Protein AF-U3U4C0-F1 (afdb_monomer_lite)

Radius of gyration: 22.83 Å; chains: 1; bounding box: 64×23×50 Å

Sequence (80 aa):
MFGRAERKAMALVDRALQAPEYQERIAGPAQDEEFVLSHADNVEAAGFVSHLKLPHYVDFQAELELLQRLRQQHQEQNNE

Foldseek 3Di:
DPDPPVPCVVVVLVVLCCCVVVVHDCPDQSNDPCSCVVPVPPVVVVVVVVCVVPDPPVVVVVVVVVVVVVVVVVVVVVVD

Structure (mmCIF, N/CA/C/O backbon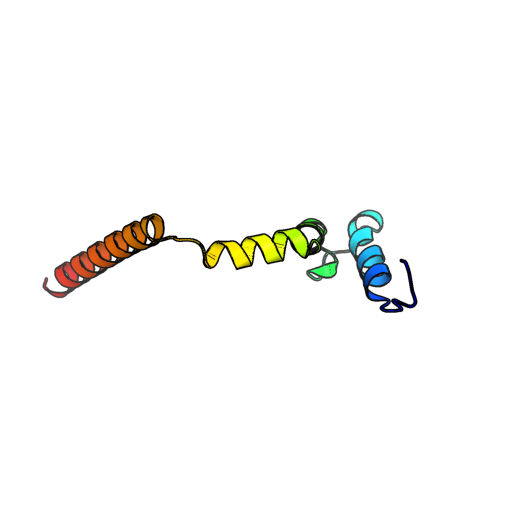e):
data_AF-U3U4C0-F1
#
_entry.id   AF-U3U4C0-F1
#
loop_
_atom_site.group_PDB
_atom_site.id
_atom_site.type_symbol
_atom_site.label_atom_id
_atom_site.label_alt_id
_atom_site.label_comp_id
_atom_site.label_asym_id
_atom_site.label_entity_id
_atom_site.label_seq_id
_atom_site.pdbx_PDB_ins_code
_atom_site.Cartn_x
_atom_site.Cartn_y
_atom_site.Cartn_z
_atom_site.occupancy
_atom_site.B_iso_or_equiv
_atom_site.auth_seq_id
_atom_site.auth_comp_id
_atom_site.auth_asym_id
_atom_site.auth_atom_id
_atom_site.pdbx_PDB_model_num
ATOM 1 N N . MET A 1 1 ? 23.852 3.903 -15.941 1.00 52.41 1 MET A N 1
ATOM 2 C CA . MET A 1 1 ? 23.950 3.491 -14.521 1.00 52.41 1 MET A CA 1
ATOM 3 C C . MET A 1 1 ? 25.366 3.789 -14.041 1.00 52.41 1 MET A C 1
ATOM 5 O O . MET A 1 1 ? 26.298 3.386 -14.727 1.00 52.41 1 MET A O 1
ATOM 9 N N . PHE A 1 2 ? 25.553 4.537 -12.950 1.00 49.62 2 PHE A N 1
ATOM 10 C CA . PHE A 1 2 ? 26.892 4.751 -12.383 1.00 49.62 2 PHE A CA 1
ATOM 11 C C . PHE A 1 2 ? 27.356 3.489 -11.633 1.00 49.62 2 PHE A C 1
ATOM 13 O O . PHE A 1 2 ? 26.610 2.950 -10.819 1.00 49.62 2 PHE A O 1
ATOM 20 N N . GLY A 1 3 ? 28.587 3.037 -11.904 1.00 59.03 3 GLY A N 1
ATOM 21 C CA . GLY A 1 3 ? 29.185 1.833 -11.308 1.00 59.03 3 GLY A CA 1
ATOM 22 C C . GLY A 1 3 ? 28.723 0.508 -11.937 1.00 59.03 3 GLY A C 1
ATOM 23 O O . GLY A 1 3 ? 27.717 0.466 -12.642 1.00 59.03 3 GLY A O 1
ATOM 24 N N . ARG A 1 4 ? 29.478 -0.580 -11.680 1.00 54.62 4 ARG A N 1
ATOM 25 C CA . ARG A 1 4 ? 29.203 -1.979 -12.098 1.00 54.62 4 ARG A CA 1
ATOM 26 C C . ARG A 1 4 ? 27.928 -2.541 -11.441 1.00 54.62 4 ARG A C 1
ATOM 28 O O . ARG A 1 4 ? 27.961 -3.515 -10.697 1.00 54.62 4 ARG A O 1
ATOM 35 N N . ALA A 1 5 ? 26.785 -1.925 -11.701 1.00 52.81 5 ALA A N 1
ATOM 36 C CA . ALA A 1 5 ? 25.472 -2.452 -11.366 1.00 52.81 5 ALA A CA 1
ATOM 37 C C . ALA A 1 5 ? 25.007 -3.368 -12.510 1.00 52.81 5 ALA A C 1
ATOM 39 O O . ALA A 1 5 ? 24.058 -3.084 -13.229 1.00 52.81 5 ALA A O 1
ATOM 40 N N . GLU A 1 6 ? 25.714 -4.486 -12.691 1.00 50.69 6 GLU A N 1
ATOM 41 C CA . GLU A 1 6 ? 25.523 -5.486 -13.757 1.00 50.69 6 GLU A CA 1
ATOM 42 C C . GLU A 1 6 ? 24.232 -6.315 -13.623 1.00 50.69 6 GLU A C 1
ATOM 44 O O . GLU A 1 6 ? 24.091 -7.386 -14.220 1.00 50.69 6 GLU A O 1
ATOM 49 N N . ARG A 1 7 ? 23.242 -5.851 -12.854 1.00 52.28 7 ARG A N 1
ATOM 50 C CA . ARG A 1 7 ? 21.951 -6.533 -12.798 1.00 52.28 7 ARG A CA 1
ATOM 51 C C . ARG A 1 7 ? 21.140 -6.141 -14.023 1.00 52.28 7 ARG A C 1
ATOM 53 O O . ARG A 1 7 ? 20.384 -5.177 -14.013 1.00 52.28 7 ARG A O 1
ATOM 60 N N . LYS A 1 8 ? 21.284 -6.987 -15.043 1.00 53.97 8 LYS A N 1
ATOM 61 C CA . LYS A 1 8 ? 20.531 -7.136 -16.304 1.00 53.97 8 LYS A CA 1
ATOM 62 C C . LYS A 1 8 ? 18.994 -7.019 -16.201 1.00 53.97 8 LYS A C 1
ATOM 64 O O . LYS A 1 8 ? 18.319 -7.116 -17.216 1.00 53.97 8 LYS A O 1
ATOM 69 N N . ALA A 1 9 ? 18.437 -6.806 -15.009 1.00 60.31 9 ALA A N 1
ATOM 70 C CA . ALA A 1 9 ? 17.012 -6.647 -14.756 1.00 60.31 9 ALA A CA 1
ATOM 71 C C . ALA A 1 9 ? 16.424 -5.416 -15.460 1.00 60.31 9 ALA A C 1
ATOM 73 O O . ALA A 1 9 ? 15.350 -5.530 -16.030 1.00 60.31 9 ALA A O 1
ATOM 74 N N . MET A 1 10 ? 17.136 -4.281 -15.512 1.00 65.50 10 MET A N 1
ATOM 75 C CA . MET A 1 10 ? 16.614 -3.091 -16.207 1.00 65.50 10 MET A CA 1
ATOM 76 C C . MET A 1 10 ? 16.422 -3.329 -17.710 1.00 65.50 10 MET A C 1
ATOM 78 O O . MET A 1 10 ? 15.415 -2.907 -18.254 1.00 65.50 10 MET A O 1
ATOM 82 N N . ALA A 1 11 ? 17.329 -4.062 -18.365 1.00 67.81 11 ALA A N 1
ATOM 83 C CA . ALA A 1 11 ? 17.194 -4.393 -19.787 1.00 67.81 11 ALA A CA 1
ATOM 84 C C . ALA A 1 11 ? 16.069 -5.414 -20.060 1.00 67.81 11 ALA A C 1
ATOM 86 O O . ALA A 1 11 ? 15.433 -5.375 -21.107 1.00 67.81 11 ALA A O 1
ATOM 87 N N . LEU A 1 12 ? 15.815 -6.334 -19.121 1.00 68.25 12 LEU A N 1
ATOM 88 C CA . LEU A 1 12 ? 14.705 -7.290 -19.221 1.00 68.25 12 LEU A CA 1
ATOM 89 C C . LEU A 1 12 ? 13.346 -6.608 -19.030 1.00 68.25 12 LEU A C 1
ATOM 91 O O . LEU A 1 12 ? 12.405 -6.936 -19.744 1.00 68.25 12 LEU A O 1
ATOM 95 N N . VAL A 1 13 ? 13.262 -5.660 -18.092 1.00 70.94 13 VAL A N 1
ATOM 96 C CA . VAL A 1 13 ? 12.066 -4.835 -17.869 1.00 70.94 13 VAL A CA 1
ATOM 97 C C . VAL A 1 13 ? 11.817 -3.928 -19.075 1.00 70.94 13 VAL A C 1
ATOM 99 O O . VAL A 1 13 ? 10.704 -3.905 -19.576 1.00 70.94 13 VAL A O 1
ATOM 102 N N . ASP A 1 14 ? 12.856 -3.281 -19.613 1.00 75.25 14 ASP A N 1
ATOM 103 C CA . ASP A 1 14 ? 12.765 -2.464 -20.834 1.00 75.25 14 ASP A CA 1
ATOM 104 C C . ASP A 1 14 ? 12.199 -3.266 -22.021 1.00 75.25 14 ASP A C 1
ATOM 106 O O . ASP A 1 14 ? 11.237 -2.853 -22.662 1.00 75.25 14 ASP A O 1
ATOM 110 N N . ARG A 1 15 ? 12.694 -4.492 -22.251 1.00 79.06 15 ARG A N 1
ATOM 111 C CA . ARG A 1 15 ? 12.137 -5.374 -23.290 1.00 79.06 15 ARG A CA 1
ATOM 112 C C . ARG A 1 15 ? 10.698 -5.816 -23.003 1.00 79.06 15 ARG A C 1
ATOM 114 O O . ARG A 1 15 ? 9.929 -6.014 -23.944 1.00 79.06 15 ARG A O 1
ATOM 121 N N . ALA A 1 16 ? 10.342 -6.036 -21.741 1.00 75.69 16 ALA A N 1
ATOM 122 C CA . ALA A 1 16 ? 8.996 -6.455 -21.365 1.00 75.69 16 ALA A CA 1
ATOM 123 C C . ALA A 1 16 ? 7.971 -5.323 -21.560 1.00 75.69 16 ALA A C 1
ATOM 125 O O . ALA A 1 16 ? 6.857 -5.598 -22.001 1.00 75.69 16 ALA A O 1
ATOM 126 N N . LEU A 1 17 ? 8.372 -4.068 -21.331 1.00 74.81 17 LEU A N 1
ATOM 127 C CA . LEU A 1 17 ? 7.544 -2.875 -21.538 1.00 74.81 17 LEU A CA 1
ATOM 128 C C . LEU A 1 17 ? 7.337 -2.511 -23.018 1.00 74.81 17 LEU A C 1
ATOM 130 O O . LEU A 1 17 ? 6.392 -1.804 -23.338 1.00 74.81 17 LEU A O 1
ATOM 134 N N . GLN A 1 18 ? 8.146 -3.048 -23.937 1.00 80.56 18 GLN A N 1
ATOM 135 C CA . GLN A 1 18 ? 7.940 -2.915 -25.391 1.00 80.56 18 GLN A CA 1
ATOM 136 C C . GLN A 1 18 ? 6.859 -3.870 -25.947 1.00 80.56 18 GLN A C 1
ATOM 138 O O . GLN A 1 18 ? 6.571 -3.855 -27.143 1.00 80.56 18 GLN A O 1
ATOM 143 N N . ALA A 1 19 ? 6.240 -4.718 -25.115 1.00 77.56 19 ALA A N 1
ATOM 144 C CA . ALA A 1 19 ? 5.154 -5.620 -25.519 1.00 77.56 19 ALA A CA 1
ATOM 145 C C . ALA A 1 19 ? 4.027 -4.962 -26.363 1.00 77.56 19 ALA A C 1
ATOM 147 O O . ALA A 1 19 ? 3.665 -5.548 -27.390 1.00 77.56 19 ALA A O 1
ATOM 148 N N . PRO A 1 20 ? 3.491 -3.767 -26.023 1.00 72.62 20 PRO A N 1
ATOM 149 C CA . PRO A 1 20 ? 2.496 -3.079 -26.853 1.00 72.62 20 PRO A CA 1
ATOM 150 C C . PRO A 1 20 ? 3.002 -2.704 -28.256 1.00 72.62 20 PRO A C 1
ATOM 152 O O . PRO A 1 20 ? 2.229 -2.760 -29.212 1.00 72.62 20 PRO A O 1
ATOM 155 N N . GLU A 1 21 ? 4.289 -2.384 -28.413 1.00 78.62 21 GLU A N 1
ATOM 156 C CA . GLU A 1 21 ? 4.898 -2.006 -29.699 1.00 78.62 21 GLU A CA 1
ATOM 157 C C . GLU A 1 21 ? 5.022 -3.204 -30.656 1.00 78.62 21 GLU A C 1
ATOM 159 O O . GLU A 1 21 ? 4.911 -3.050 -31.873 1.00 78.62 21 GLU A O 1
ATOM 164 N N . TYR A 1 22 ? 5.186 -4.411 -30.106 1.00 79.12 22 TYR A N 1
ATOM 165 C CA . TYR A 1 22 ? 5.275 -5.669 -30.857 1.00 79.12 22 TYR A CA 1
ATOM 166 C C . TYR A 1 22 ? 3.960 -6.468 -30.895 1.00 79.12 22 TYR A C 1
ATOM 168 O O . TYR A 1 22 ? 3.950 -7.596 -31.390 1.00 79.12 22 TYR A O 1
ATOM 176 N N . GLN A 1 23 ? 2.848 -5.901 -30.401 1.00 76.81 23 GLN A N 1
ATOM 177 C CA . GLN A 1 23 ? 1.543 -6.575 -30.268 1.00 76.81 23 GLN A CA 1
ATOM 178 C C . GLN A 1 23 ? 1.622 -7.908 -29.496 1.00 76.81 23 GLN A C 1
ATOM 180 O O . GLN A 1 23 ? 0.886 -8.860 -29.771 1.00 76.81 23 GLN A O 1
ATOM 185 N N . GLU A 1 24 ? 2.525 -7.993 -28.520 1.00 77.12 24 GLU A N 1
ATOM 186 C CA . GLU A 1 24 ? 2.664 -9.170 -27.669 1.00 77.12 24 GLU A CA 1
ATOM 187 C C . GLU A 1 24 ? 1.541 -9.205 -26.626 1.00 77.12 24 GLU A C 1
ATOM 189 O O . GLU A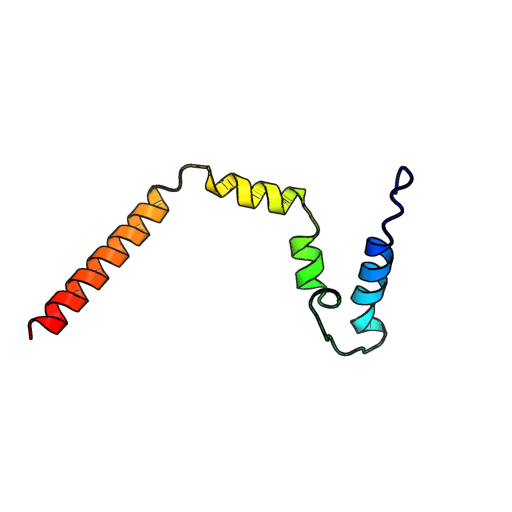 1 24 ? 1.151 -8.190 -26.048 1.00 77.12 24 GLU A O 1
ATOM 194 N N . ARG A 1 25 ? 1.006 -10.399 -26.357 1.00 72.62 25 ARG A N 1
ATOM 195 C CA . ARG A 1 25 ? 0.002 -10.577 -25.304 1.00 72.62 25 ARG A CA 1
ATOM 196 C C . ARG A 1 25 ? 0.673 -10.430 -23.937 1.00 72.62 25 ARG A C 1
ATOM 198 O O . ARG A 1 25 ? 1.626 -11.153 -23.656 1.00 72.62 25 ARG A O 1
ATOM 205 N N . ILE A 1 26 ? 0.130 -9.564 -23.080 1.00 75.31 26 ILE A N 1
ATOM 206 C CA . ILE A 1 26 ? 0.553 -9.433 -21.678 1.00 75.31 26 ILE A CA 1
ATOM 207 C C . ILE A 1 26 ? 0.307 -10.777 -20.979 1.00 75.31 26 ILE A C 1
ATOM 209 O O . ILE A 1 26 ? -0.837 -11.207 -20.821 1.00 75.31 26 ILE A O 1
ATOM 213 N N . ALA A 1 27 ? 1.387 -11.468 -20.618 1.00 76.81 27 ALA A N 1
ATOM 214 C CA . ALA A 1 27 ? 1.358 -12.791 -19.996 1.00 76.81 27 ALA A CA 1
ATOM 215 C C . ALA A 1 27 ? 1.764 -12.759 -18.514 1.00 76.81 27 ALA A C 1
ATOM 217 O O . ALA A 1 27 ? 1.594 -13.756 -17.812 1.00 76.81 27 ALA A O 1
ATOM 218 N N . GLY A 1 28 ? 2.282 -11.632 -18.017 1.00 76.44 28 GLY A N 1
ATOM 219 C CA . GLY A 1 28 ? 2.648 -11.483 -16.614 1.00 76.44 28 GLY A CA 1
ATOM 220 C C . GLY A 1 28 ? 2.962 -10.044 -16.195 1.00 76.44 28 GLY A C 1
ATOM 221 O O . GLY A 1 28 ? 3.054 -9.162 -17.048 1.00 76.44 28 GLY A O 1
ATOM 222 N N . PRO A 1 29 ? 3.180 -9.811 -14.887 1.00 76.56 29 PRO A N 1
ATOM 223 C CA . PRO A 1 29 ? 3.242 -8.466 -14.304 1.00 76.56 29 PRO A CA 1
ATOM 224 C C . PRO A 1 29 ? 4.394 -7.599 -14.819 1.00 76.56 29 PRO A C 1
ATOM 226 O O . PRO A 1 29 ? 4.325 -6.386 -14.739 1.00 76.56 29 PRO A O 1
ATOM 229 N N . ALA A 1 30 ? 5.460 -8.205 -15.352 1.00 75.19 30 ALA A N 1
ATOM 230 C CA . ALA A 1 30 ? 6.598 -7.470 -15.904 1.00 75.19 30 ALA A CA 1
ATOM 231 C C . ALA A 1 30 ? 6.304 -6.801 -17.262 1.00 75.19 30 ALA A C 1
ATOM 233 O O . ALA A 1 30 ? 7.073 -5.944 -17.682 1.00 75.19 30 ALA A O 1
ATOM 234 N N . GLN A 1 31 ? 5.240 -7.218 -17.956 1.00 74.00 31 GLN A N 1
ATOM 235 C CA . GLN A 1 31 ? 4.799 -6.659 -19.244 1.00 74.00 31 GLN A CA 1
ATOM 236 C C . GLN A 1 31 ? 3.640 -5.665 -19.082 1.00 74.00 31 GLN A C 1
ATOM 238 O O . GLN A 1 31 ? 3.163 -5.113 -20.069 1.00 74.00 31 GLN A O 1
ATOM 243 N N . ASP A 1 32 ? 3.156 -5.482 -17.852 1.00 77.25 32 ASP A N 1
ATOM 244 C CA . ASP A 1 32 ? 2.128 -4.508 -17.511 1.00 77.25 32 ASP A CA 1
ATOM 245 C C . ASP A 1 32 ? 2.813 -3.194 -17.122 1.00 77.25 32 ASP A C 1
ATOM 247 O O . ASP A 1 32 ? 3.447 -3.083 -16.070 1.00 77.25 32 ASP A O 1
ATOM 251 N N . GLU A 1 33 ? 2.729 -2.215 -18.020 1.00 73.19 33 GLU A N 1
ATOM 252 C CA . GLU A 1 33 ? 3.392 -0.923 -17.869 1.00 73.19 33 GLU A CA 1
ATOM 253 C C . GLU A 1 33 ? 2.896 -0.149 -16.647 1.00 73.19 33 GLU A C 1
ATOM 255 O O . GLU A 1 33 ? 3.707 0.400 -15.900 1.00 73.19 33 GLU A O 1
ATOM 260 N N . GLU A 1 34 ? 1.590 -0.164 -16.382 1.00 74.88 34 GLU A N 1
ATOM 261 C CA . GLU A 1 34 ? 1.016 0.533 -15.234 1.00 74.88 34 GLU A CA 1
ATOM 262 C C . GLU A 1 34 ? 1.483 -0.116 -13.929 1.00 74.88 34 GLU A C 1
ATOM 264 O O . GLU A 1 34 ? 1.933 0.582 -13.018 1.00 74.88 34 GLU A O 1
ATOM 269 N N . PHE A 1 35 ? 1.466 -1.449 -13.853 1.00 76.94 35 PHE A N 1
ATOM 270 C CA . PHE A 1 35 ? 1.924 -2.182 -12.672 1.00 76.94 35 PHE A CA 1
ATOM 271 C C . PHE A 1 35 ? 3.415 -1.959 -12.389 1.00 76.94 35 PHE A C 1
ATOM 273 O O . PHE A 1 35 ? 3.801 -1.720 -11.242 1.00 76.94 35 PHE A O 1
ATOM 280 N N . VAL A 1 36 ? 4.261 -2.016 -13.422 1.00 75.44 36 VAL A N 1
ATOM 281 C CA . VAL A 1 36 ? 5.711 -1.846 -13.273 1.00 75.44 36 VAL A CA 1
ATOM 282 C C . VAL A 1 36 ? 6.057 -0.410 -12.897 1.00 75.44 36 VAL A C 1
ATOM 284 O O . VAL A 1 36 ? 6.805 -0.208 -11.942 1.00 75.44 36 VAL A O 1
ATOM 287 N N . LEU A 1 37 ? 5.526 0.589 -13.607 1.00 73.44 37 LEU A N 1
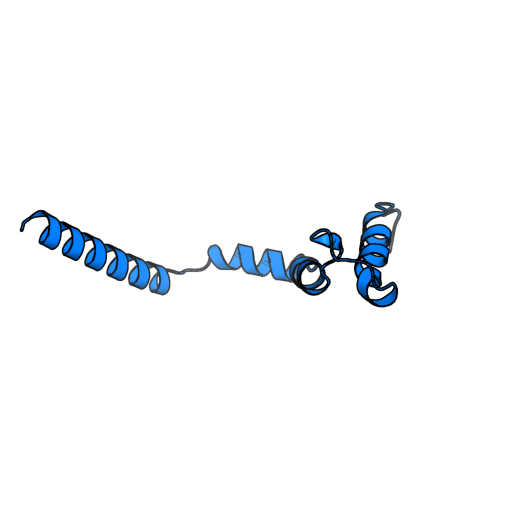ATOM 288 C CA . LEU A 1 37 ? 5.889 1.987 -13.369 1.00 73.44 37 LEU A CA 1
ATOM 289 C C . LEU A 1 37 ? 5.372 2.501 -12.020 1.00 73.44 37 LEU A C 1
ATOM 291 O O . LEU A 1 37 ? 6.098 3.223 -11.342 1.00 73.44 37 LEU A O 1
ATOM 295 N N . SER A 1 38 ? 4.180 2.076 -11.585 1.00 71.50 38 SER A N 1
ATOM 296 C CA . SER A 1 38 ? 3.603 2.488 -10.292 1.00 71.50 38 SER A CA 1
ATOM 297 C C . SER A 1 38 ? 4.312 1.905 -9.061 1.00 71.50 38 SER A C 1
ATOM 299 O O . SER A 1 38 ? 4.150 2.434 -7.965 1.00 71.50 38 SER A O 1
ATOM 301 N N . HIS A 1 39 ? 5.111 0.841 -9.216 1.00 71.88 39 HIS A N 1
ATOM 302 C CA . HIS A 1 39 ? 5.800 0.167 -8.103 1.00 71.88 39 HIS A CA 1
ATOM 303 C C . HIS A 1 39 ? 7.334 0.162 -8.227 1.00 71.88 39 HIS A C 1
ATOM 305 O O . HIS A 1 39 ? 8.019 -0.353 -7.341 1.00 71.88 39 HIS A O 1
ATOM 311 N N . ALA A 1 40 ? 7.898 0.701 -9.314 1.00 65.44 40 ALA A N 1
ATOM 312 C CA . ALA A 1 40 ? 9.345 0.730 -9.540 1.00 65.44 40 ALA A CA 1
ATOM 313 C C . ALA A 1 40 ? 10.068 1.818 -8.728 1.00 65.44 40 ALA A C 1
ATOM 315 O O . ALA A 1 40 ? 11.259 1.659 -8.428 1.00 65.44 40 ALA A O 1
ATOM 316 N N . ASP A 1 41 ? 9.378 2.904 -8.361 1.00 70.06 41 ASP A N 1
ATOM 317 C CA . ASP A 1 41 ? 9.964 3.948 -7.523 1.00 70.06 41 ASP A CA 1
ATOM 318 C C . ASP A 1 41 ? 9.947 3.541 -6.042 1.00 70.06 41 ASP A C 1
ATOM 320 O O . ASP A 1 41 ? 8.961 3.662 -5.311 1.00 70.06 41 ASP A O 1
ATOM 324 N N . ASN A 1 42 ? 11.101 3.057 -5.582 1.00 58.09 42 ASN A N 1
ATOM 325 C CA . ASN A 1 42 ? 11.302 2.671 -4.189 1.00 58.09 42 ASN A CA 1
ATOM 326 C C . ASN A 1 42 ? 11.180 3.848 -3.208 1.00 58.09 42 ASN A C 1
ATOM 328 O O . ASN A 1 42 ? 10.949 3.606 -2.024 1.00 58.09 42 ASN A O 1
ATOM 332 N N . VAL A 1 43 ? 11.363 5.098 -3.647 1.00 60.31 43 VAL A N 1
ATOM 333 C CA . VAL A 1 43 ? 11.244 6.270 -2.767 1.00 60.31 43 VAL A CA 1
ATOM 334 C C . VAL A 1 43 ? 9.781 6.489 -2.386 1.00 60.31 43 VAL A C 1
ATOM 336 O O . VAL A 1 43 ? 9.478 6.650 -1.201 1.00 60.31 43 VAL A O 1
ATOM 339 N N . GLU A 1 44 ? 8.871 6.408 -3.358 1.00 60.00 44 GLU A N 1
ATOM 340 C CA . GLU A 1 44 ? 7.427 6.522 -3.127 1.00 60.00 44 GLU A CA 1
ATOM 341 C C . 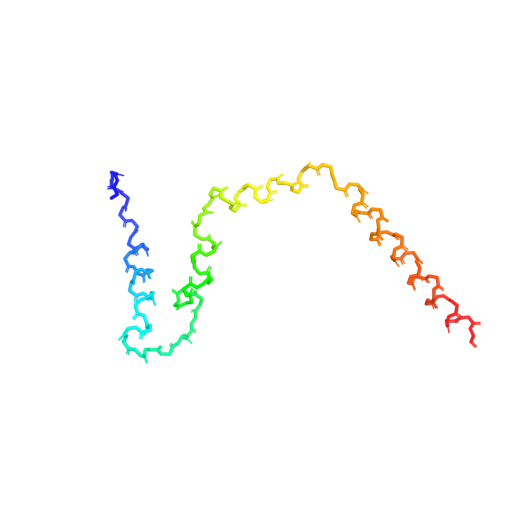GLU A 1 44 ? 6.884 5.322 -2.336 1.00 60.00 44 GLU A C 1
ATOM 343 O O . GLU A 1 44 ? 6.191 5.504 -1.330 1.00 60.00 44 GLU A O 1
ATOM 348 N N . ALA A 1 45 ? 7.284 4.097 -2.696 1.00 61.50 45 ALA A N 1
ATOM 349 C CA . ALA A 1 45 ? 6.850 2.883 -2.001 1.00 61.50 45 ALA A CA 1
ATOM 350 C C . ALA A 1 45 ? 7.323 2.831 -0.532 1.00 61.50 45 ALA A C 1
ATOM 352 O O . ALA A 1 45 ? 6.564 2.456 0.366 1.00 61.50 45 ALA A O 1
ATOM 353 N N . ALA A 1 46 ? 8.564 3.248 -0.251 1.00 65.12 46 ALA A N 1
ATOM 354 C CA . ALA A 1 46 ? 9.078 3.322 1.117 1.00 65.12 46 ALA A CA 1
ATOM 355 C C . ALA A 1 46 ? 8.380 4.419 1.936 1.00 65.12 46 ALA A C 1
ATOM 357 O O . ALA A 1 46 ? 8.098 4.213 3.121 1.00 65.12 46 ALA A O 1
ATOM 358 N N . GLY A 1 47 ? 8.069 5.557 1.306 1.00 66.50 47 GLY A N 1
ATOM 359 C CA . GLY A 1 47 ? 7.266 6.624 1.896 1.00 66.50 47 GLY A CA 1
ATOM 360 C C . GLY A 1 47 ? 5.883 6.126 2.307 1.00 66.50 47 GLY A C 1
ATOM 361 O O . GLY A 1 47 ? 5.480 6.339 3.454 1.00 66.50 47 GLY A O 1
ATOM 362 N N . PHE A 1 48 ? 5.216 5.368 1.431 1.00 66.38 48 PHE A N 1
ATOM 363 C CA . PHE A 1 48 ? 3.904 4.792 1.713 1.00 66.38 48 PHE A CA 1
ATOM 364 C C . PHE A 1 48 ? 3.951 3.821 2.902 1.00 66.38 48 PHE A C 1
ATOM 366 O O . PHE A 1 48 ? 3.291 4.008 3.918 1.00 66.38 48 PHE A O 1
ATOM 373 N N . VAL A 1 49 ? 4.850 2.838 2.874 1.00 68.81 49 VAL A N 1
ATOM 374 C CA . VAL A 1 49 ? 4.978 1.886 3.992 1.00 68.81 49 VAL A CA 1
ATOM 375 C C . VAL A 1 49 ? 5.342 2.586 5.312 1.00 68.81 49 VAL A C 1
ATOM 377 O O . VAL A 1 49 ? 4.930 2.152 6.390 1.00 68.81 49 VAL A O 1
ATOM 380 N N . SER A 1 50 ? 6.094 3.689 5.260 1.00 67.75 50 SER A N 1
ATOM 381 C CA . SER A 1 50 ? 6.432 4.461 6.457 1.00 67.75 50 SER A CA 1
ATOM 382 C C . SER A 1 50 ? 5.253 5.250 7.034 1.00 67.75 50 SER A C 1
ATOM 384 O O . SER A 1 50 ? 5.221 5.445 8.252 1.00 67.75 50 SER A O 1
ATOM 386 N N . HIS A 1 51 ? 4.266 5.644 6.215 1.00 76.06 51 HIS A N 1
ATOM 387 C CA . HIS A 1 51 ? 3.109 6.399 6.702 1.00 76.06 51 HIS A CA 1
ATOM 388 C C . HIS A 1 51 ? 2.264 5.573 7.669 1.00 76.06 51 HIS A C 1
ATOM 390 O O . HIS A 1 51 ? 1.678 6.158 8.566 1.00 76.06 51 HIS A O 1
ATOM 396 N N . LEU A 1 52 ? 2.263 4.235 7.555 1.00 72.12 52 LEU A N 1
ATOM 397 C CA . LEU A 1 52 ? 1.547 3.323 8.463 1.00 72.12 52 LEU A CA 1
ATOM 398 C C . LEU A 1 52 ? 2.014 3.427 9.922 1.00 72.12 52 LEU A C 1
ATOM 400 O O . LEU A 1 52 ? 1.330 2.969 10.833 1.00 72.12 52 LEU A O 1
ATOM 404 N N . LYS A 1 53 ? 3.197 4.009 10.155 1.00 75.38 53 LYS A N 1
ATOM 405 C CA . LYS A 1 53 ? 3.722 4.289 11.499 1.00 75.38 53 LYS A CA 1
ATOM 406 C C . LYS A 1 53 ? 3.205 5.608 12.065 1.00 75.38 53 LYS A C 1
ATOM 408 O O . LYS A 1 53 ? 3.369 5.855 13.259 1.00 75.38 53 LYS A O 1
ATOM 413 N N . LEU A 1 54 ? 2.653 6.477 11.220 1.00 79.56 54 LEU A N 1
ATOM 414 C CA . LEU A 1 54 ? 2.039 7.716 11.664 1.00 79.56 54 LEU A CA 1
ATOM 415 C C . LEU A 1 54 ? 0.698 7.408 12.339 1.00 79.56 54 LEU A C 1
ATOM 417 O O . LEU A 1 54 ? 0.105 6.355 12.107 1.00 79.56 54 LEU A O 1
ATOM 421 N N . PRO A 1 55 ? 0.211 8.299 13.212 1.00 80.56 55 PRO A N 1
ATOM 422 C CA . PRO A 1 55 ? -1.017 8.038 13.943 1.00 80.56 55 PRO A CA 1
ATOM 423 C C . PRO A 1 55 ? -2.214 7.890 12.988 1.00 80.56 55 PRO A C 1
ATOM 425 O O . PRO A 1 55 ? -2.575 8.833 12.290 1.00 80.56 55 PRO A O 1
ATOM 428 N N . HIS A 1 56 ? -2.843 6.713 12.985 1.00 84.19 56 HIS A N 1
ATOM 429 C CA . HIS A 1 56 ? -4.056 6.398 12.208 1.00 84.19 56 HIS A CA 1
ATOM 430 C C . HIS A 1 56 ? -5.259 6.130 13.127 1.00 84.19 56 HIS A C 1
ATOM 432 O O . HIS A 1 56 ? -6.159 5.363 12.803 1.00 84.19 56 HIS A O 1
ATOM 438 N N . TYR A 1 57 ? -5.264 6.731 14.323 1.00 79.94 57 TYR A N 1
ATOM 439 C CA . TYR A 1 57 ? -6.279 6.456 15.345 1.00 79.94 57 TYR A CA 1
ATOM 440 C C . TYR A 1 57 ? -7.690 6.875 14.918 1.00 79.94 57 TYR A C 1
ATOM 442 O O . TYR A 1 57 ? -8.642 6.249 15.365 1.00 79.94 57 TYR A O 1
ATOM 450 N N . VAL A 1 58 ? -7.831 7.894 14.062 1.00 80.06 58 VAL A N 1
ATOM 451 C CA . VAL A 1 58 ? -9.136 8.343 13.546 1.00 80.06 58 VAL A CA 1
ATOM 452 C C . VAL A 1 58 ? -9.737 7.286 12.622 1.00 80.06 58 VAL A C 1
ATOM 454 O O . VAL A 1 58 ? -10.863 6.849 12.845 1.00 80.06 58 VAL A O 1
ATOM 457 N N . ASP A 1 59 ? -8.963 6.815 11.644 1.00 81.06 59 ASP A N 1
ATOM 458 C CA . ASP A 1 59 ? -9.411 5.781 10.707 1.00 81.06 59 ASP A CA 1
ATOM 459 C C . ASP A 1 59 ? -9.671 4.456 11.440 1.00 81.06 59 ASP A C 1
ATOM 461 O O . ASP A 1 59 ? -10.714 3.827 11.266 1.00 81.06 59 ASP A O 1
ATOM 465 N N . PHE A 1 60 ? -8.780 4.082 12.363 1.00 85.12 60 PHE A N 1
ATOM 466 C CA . PHE A 1 60 ? -8.930 2.874 13.174 1.00 85.12 60 PHE A CA 1
ATOM 467 C C . PHE A 1 60 ? -10.167 2.914 14.085 1.00 85.12 60 PHE A C 1
ATOM 469 O O . PHE A 1 60 ? -10.823 1.894 14.297 1.00 85.12 60 PHE A O 1
ATOM 476 N N . GLN A 1 61 ? -10.518 4.086 14.625 1.00 86.62 61 GLN A N 1
ATOM 477 C CA . GLN A 1 61 ? -11.742 4.256 15.412 1.00 86.62 61 GLN A CA 1
ATOM 478 C C . GLN A 1 61 ? -12.999 4.085 14.556 1.00 86.62 61 GLN A C 1
ATOM 480 O O . GLN A 1 61 ? -13.934 3.421 15.004 1.00 86.62 61 GLN A O 1
ATOM 485 N N . ALA A 1 62 ? -13.011 4.618 13.331 1.00 89.31 62 ALA A N 1
ATOM 486 C CA . ALA A 1 62 ? -14.130 4.442 12.410 1.00 89.31 62 ALA A CA 1
ATOM 487 C C . ALA A 1 62 ? -14.336 2.961 12.033 1.00 89.31 62 ALA A C 1
ATOM 489 O O . ALA A 1 62 ? -15.467 2.466 12.039 1.00 89.31 62 ALA A O 1
ATOM 490 N N . GLU A 1 63 ? -13.252 2.222 11.777 1.00 91.38 63 GLU A N 1
ATOM 491 C CA . GLU A 1 63 ? -13.322 0.779 11.511 1.00 91.38 63 GLU A CA 1
ATOM 492 C C . GLU A 1 63 ? -13.782 -0.028 12.734 1.00 91.38 63 GLU A C 1
ATOM 494 O O . GLU A 1 63 ? -14.592 -0.951 12.602 1.00 91.38 63 GLU A O 1
ATOM 499 N N . LEU A 1 64 ? -13.316 0.322 13.938 1.00 93.38 64 LEU A N 1
ATOM 500 C CA . LEU A 1 64 ? -13.763 -0.321 15.175 1.00 93.38 64 LEU A CA 1
ATOM 501 C C . LEU A 1 64 ? -15.255 -0.103 15.431 1.00 93.38 64 LEU A C 1
ATOM 503 O O . LEU A 1 64 ? -15.943 -1.042 15.833 1.00 93.38 64 LEU A O 1
ATOM 507 N N . GLU A 1 65 ? -15.759 1.107 15.194 1.00 93.62 65 GLU A N 1
ATOM 508 C CA . GLU A 1 65 ? -17.182 1.411 15.335 1.00 93.62 65 GLU A CA 1
ATOM 509 C C . GLU A 1 65 ? -18.024 0.586 14.3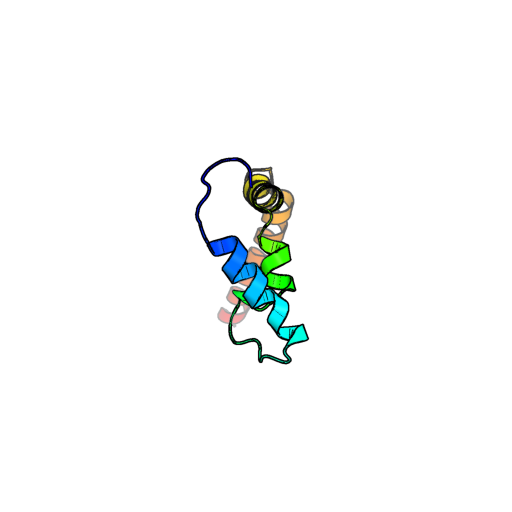49 1.00 93.62 65 GLU A C 1
ATOM 511 O O . GLU A 1 65 ? -19.029 -0.017 14.738 1.00 93.62 65 GLU A O 1
ATOM 516 N N . LEU A 1 66 ? -17.582 0.479 13.091 1.00 93.81 66 LEU A N 1
ATOM 517 C CA . LEU A 1 66 ? -18.220 -0.383 12.095 1.00 93.81 66 LEU A CA 1
ATOM 518 C C . LEU A 1 66 ? -18.235 -1.851 12.546 1.00 93.81 66 LEU A C 1
ATOM 520 O O . LEU A 1 66 ? -19.279 -2.505 12.502 1.00 93.81 66 LEU A O 1
ATOM 524 N N . LEU A 1 67 ? -17.101 -2.364 13.028 1.00 94.94 67 LEU A N 1
ATOM 525 C CA . LEU A 1 67 ? -16.983 -3.740 13.508 1.00 94.94 67 LEU A CA 1
ATOM 526 C C . LEU A 1 67 ? -17.918 -4.020 14.694 1.00 94.94 67 LEU A C 1
ATOM 528 O O . LEU A 1 67 ? -18.523 -5.090 14.764 1.00 94.94 67 LEU A O 1
ATOM 532 N N . GLN A 1 68 ? -18.045 -3.076 15.628 1.00 95.25 68 GLN A N 1
ATOM 533 C CA . GLN A 1 68 ? -18.950 -3.202 16.772 1.00 95.25 68 GLN A CA 1
ATOM 534 C C . GLN A 1 68 ? -20.413 -3.272 16.328 1.00 95.25 68 GLN A C 1
ATOM 536 O O . GLN A 1 68 ? -21.134 -4.163 16.778 1.00 95.25 68 GLN A O 1
ATOM 541 N N . ARG A 1 69 ? -20.830 -2.407 15.395 1.00 94.12 69 ARG A N 1
ATOM 542 C CA . ARG A 1 69 ? -22.190 -2.428 14.830 1.00 94.12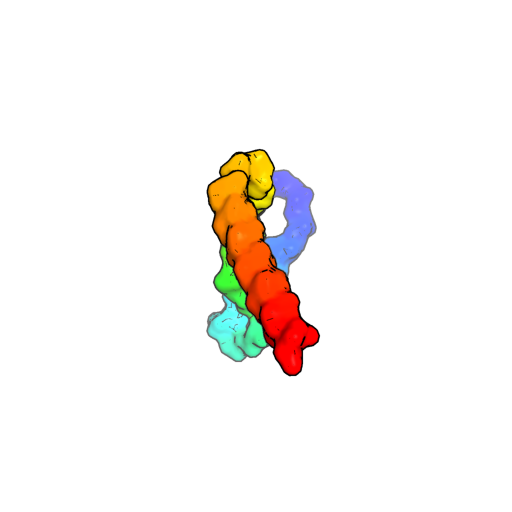 69 ARG A CA 1
ATOM 543 C C . ARG A 1 69 ? -22.501 -3.759 14.143 1.00 94.12 69 ARG A C 1
ATOM 545 O O . ARG A 1 69 ? -23.550 -4.341 14.400 1.00 94.12 69 ARG A O 1
ATOM 552 N N . LEU A 1 70 ? -21.574 -4.277 13.334 1.00 94.88 70 LEU A N 1
ATOM 553 C CA . LEU A 1 70 ? -21.738 -5.572 12.659 1.00 94.88 70 LEU A CA 1
ATOM 554 C C . LEU A 1 70 ? -21.861 -6.734 13.655 1.00 94.88 70 LEU A C 1
ATOM 556 O O . LEU A 1 70 ? -22.686 -7.627 13.472 1.00 94.88 70 LEU A O 1
ATOM 560 N N . ARG A 1 71 ? -21.070 -6.719 14.736 1.00 93.88 71 ARG A N 1
ATOM 561 C CA . ARG A 1 71 ? -21.165 -7.729 15.803 1.00 93.88 71 ARG A CA 1
ATOM 562 C C . ARG A 1 71 ? -22.504 -7.675 16.527 1.00 93.88 71 ARG A C 1
ATOM 564 O O . ARG A 1 71 ? -23.060 -8.729 16.819 1.00 93.88 71 ARG A O 1
ATOM 571 N N . GLN A 1 72 ? -23.008 -6.476 16.804 1.00 93.69 72 GLN A N 1
ATOM 572 C CA . GLN A 1 72 ? -24.301 -6.297 17.453 1.00 93.69 72 GLN A CA 1
ATOM 573 C C . GLN A 1 72 ? -25.442 -6.813 16.564 1.00 93.69 72 GLN A C 1
ATOM 575 O O . GLN A 1 72 ? -26.238 -7.626 17.022 1.00 93.69 72 GLN A O 1
ATOM 580 N N . GLN A 1 73 ? -25.456 -6.446 15.279 1.00 93.00 73 GLN A N 1
ATOM 581 C CA . GLN A 1 73 ? -26.447 -6.942 14.314 1.00 93.00 73 GLN A CA 1
ATOM 582 C C . GLN A 1 73 ? -26.440 -8.471 14.204 1.00 93.00 73 GLN A C 1
ATOM 584 O O . GLN A 1 73 ? -27.493 -9.101 14.181 1.00 93.00 73 GLN A O 1
ATOM 589 N N . HIS A 1 74 ? -25.255 -9.086 14.178 1.00 92.12 74 HIS A N 1
ATOM 590 C CA . HIS A 1 74 ? -25.132 -10.542 14.129 1.00 92.12 74 HIS A CA 1
ATOM 591 C C . HIS A 1 74 ? -25.619 -11.219 15.423 1.00 92.12 74 HIS A C 1
ATOM 593 O O . HIS A 1 74 ? -26.132 -12.335 15.383 1.00 92.12 74 HIS A O 1
ATOM 599 N N . GLN A 1 75 ? -25.443 -10.590 16.589 1.00 91.06 75 GLN A N 1
ATOM 600 C CA . GLN A 1 75 ? -25.978 -11.110 17.852 1.00 91.06 75 GLN A CA 1
ATOM 601 C C . GLN A 1 75 ? -27.501 -10.987 17.921 1.00 91.06 75 GLN A C 1
ATOM 603 O O . GLN A 1 75 ? -28.150 -11.912 18.397 1.00 91.06 75 GLN A O 1
ATOM 608 N N . GLU A 1 76 ? -28.062 -9.882 17.431 1.00 87.88 76 GLU A N 1
ATOM 609 C CA . GLU A 1 76 ? -29.511 -9.672 17.339 1.00 87.88 76 GLU A CA 1
ATOM 610 C C . GLU A 1 76 ? -30.157 -10.710 16.409 1.00 87.88 76 GLU A C 1
ATOM 612 O O . GLU A 1 76 ? -31.107 -11.366 16.817 1.00 87.88 76 GLU A O 1
ATOM 617 N N . GLN A 1 77 ? -29.569 -10.968 15.235 1.00 84.38 77 GLN A N 1
ATOM 618 C CA . GLN A 1 77 ? -30.038 -12.004 14.301 1.00 84.38 77 GLN A CA 1
ATOM 619 C C . GLN A 1 77 ? -29.923 -13.438 14.834 1.00 84.38 77 GLN A C 1
ATOM 621 O O . GLN A 1 77 ? -30.706 -14.292 14.443 1.00 84.38 77 GLN A O 1
ATOM 626 N N . ASN A 1 78 ? -28.937 -13.726 15.688 1.00 77.75 78 ASN A N 1
ATOM 627 C CA . ASN A 1 78 ? -28.771 -15.056 16.287 1.00 77.75 78 ASN A CA 1
ATOM 628 C C . ASN A 1 78 ? -29.654 -15.287 17.526 1.00 77.75 78 ASN A C 1
ATOM 630 O O . ASN A 1 78 ? -29.734 -16.422 17.997 1.00 77.75 78 ASN A O 1
ATOM 634 N N . ASN A 1 79 ? -30.228 -14.226 18.098 1.00 69.12 79 ASN A N 1
ATOM 635 C CA . ASN A 1 79 ? -31.092 -14.292 19.278 1.00 69.12 79 ASN A CA 1
ATOM 636 C C . ASN A 1 79 ? -32.595 -14.293 18.923 1.00 69.12 79 ASN A C 1
ATOM 638 O O . ASN A 1 79 ? -33.415 -14.411 19.837 1.00 69.12 79 ASN A O 1
ATOM 642 N N . GLU A 1 80 ? -32.938 -14.168 17.637 1.00 53.12 80 GLU A N 1
ATOM 643 C CA . GLU A 1 80 ? -34.266 -14.432 17.054 1.00 53.12 80 GLU A CA 1
ATOM 644 C C . GLU A 1 80 ? -34.350 -15.864 16.501 1.00 53.12 80 GLU A C 1
ATOM 646 O O . GLU A 1 80 ? -35.436 -16.476 16.639 1.00 53.12 80 GLU A O 1
#

Secondary structure (DSSP, 8-state):
--S----THHHHHHHHHTTTTTT----SGGG-HHHHHHHH-HHHHHHHHHHTTS--HHHHHHHHHHHHHHHHHHHHHH--

pLDDT: mean 74.93, std 12.09, range [49.62, 95.25]